Protein AF-A0A925CDX1-F1 (afdb_monomer)

Nearest PDB structures (foldseek):
  2or1-assembly1_R  TM=8.474E-01  e=9.087E-02  Phage 434
  1r69-assembly1_A  TM=7.392E-01  e=8.589E-02  Phage 434
  2cro-assembly1_A  TM=8.080E-01  e=2.366E-01  Phage 434
  2fjr-assembly1_A  TM=5.994E-01  e=5.792E-02  Eganvirus ev186
  3ivp-assembly2_C  TM=5.028E-01  e=1.786E-01  Clostridioides difficile 630

Mean predicted aligned error: 9.66 Å

Solvent-accessible surface area (backbone atoms only — not comparable to full-atom values): 6833 Å² total; per-residue (Å²): 120,76,67,62,57,54,54,53,50,52,51,51,53,43,53,50,50,28,32,50,49,51,44,55,36,44,36,86,59,52,48,59,57,54,17,68,70,60,74,46,55,37,70,57,49,47,35,30,57,72,80,50,77,67,52,70,62,60,54,50,44,48,22,64,75,67,72,42,59,62,56,32,48,63,72,66,48,77,84,81,73,74,26,49,42,57,52,51,55,53,52,56,60,72,67,53,81,78,72,73,82,74,77,78,76,77,78,76,78,82,77,86,79,136

Secondary structure (DSSP, 8-state):
-HHHHHHHHHHHHHHHHHHHHHHHHTTT--HHHHHHHH-S-HHHHHHHHHTSPPPHHHHHHHHHHTT--HHHHHH--SPPPPPHHHHHHHHHHHTS--PPPPP-----------

pLDDT: mean 86.31, std 12.96, range [53.25, 97.12]

Foldseek 3Di:
DVVVVVVVVVVVVQQVQLLVLVCQQQPPPQLVRLCVQQVHDSVLSVCSNPPHRDDPSSLVSCCVSVVNDSCCSRPVDDDRDDHPVVVVVVVVVVPDPPPPPDPPPPPPPPDDDD

Sequence (114 aa):
MPGVQVVRKNIQTMLLGIRHRLITFFEGASYRHVAGATGYHHEQVRRYLTTGKPAIDFVATVSIEFNLSLDWIIHGRGDPPLPLRARRELAMQASEPQNPPEPQREVSKGRAST

Structure (mmCIF, N/CA/C/O backbone):
data_AF-A0A925CDX1-F1
#
_entry.id   AF-A0A925CDX1-F1
#
loop_
_atom_site.group_PDB
_atom_site.id
_atom_site.type_symbol
_atom_site.label_atom_id
_atom_site.label_alt_id
_atom_site.label_comp_id
_atom_site.label_asym_id
_atom_site.label_entity_id
_atom_site.label_seq_id
_atom_site.pdbx_PDB_ins_code
_atom_site.Cartn_x
_atom_site.Cartn_y
_atom_site.Cartn_z
_atom_site.occupancy
_atom_site.B_iso_or_equiv
_atom_site.auth_seq_id
_atom_site.auth_comp_id
_atom_site.auth_asym_id
_atom_site.auth_atom_id
_atom_site.pdbx_PDB_model_num
ATOM 1 N N . MET A 1 1 ? 21.403 -7.287 -27.548 1.00 56.25 1 MET A N 1
ATOM 2 C CA . MET A 1 1 ? 19.930 -7.392 -27.680 1.00 56.25 1 MET A CA 1
ATOM 3 C C . MET A 1 1 ? 19.263 -6.132 -27.120 1.00 56.25 1 MET A C 1
ATOM 5 O O . MET A 1 1 ? 19.049 -6.063 -25.912 1.00 56.25 1 MET A O 1
ATOM 9 N N . PRO A 1 2 ? 18.968 -5.119 -27.954 1.00 67.88 2 PRO A N 1
ATOM 10 C CA . PRO A 1 2 ? 18.390 -3.841 -27.508 1.00 67.88 2 PRO A CA 1
ATOM 11 C C . PRO A 1 2 ? 17.014 -3.985 -26.825 1.00 67.88 2 PRO A C 1
ATOM 13 O O . PRO A 1 2 ? 16.711 -3.235 -25.901 1.00 67.88 2 PRO A O 1
ATOM 16 N N . GLY A 1 3 ? 16.221 -5.008 -27.173 1.00 70.19 3 GLY A N 1
ATOM 17 C CA . GLY A 1 3 ? 14.900 -5.249 -26.569 1.00 70.19 3 GLY A CA 1
ATOM 18 C C . GLY A 1 3 ? 14.916 -5.577 -25.067 1.00 70.19 3 GLY A C 1
ATOM 19 O O . GLY A 1 3 ? 14.000 -5.202 -24.342 1.00 70.19 3 GLY A O 1
ATOM 20 N N . VAL A 1 4 ? 15.984 -6.201 -24.556 1.00 77.69 4 VAL A N 1
ATOM 21 C CA . VAL A 1 4 ? 16.074 -6.588 -23.133 1.00 77.69 4 VAL A CA 1
ATOM 22 C C . VAL A 1 4 ? 16.222 -5.365 -22.222 1.00 77.69 4 VAL A C 1
ATOM 24 O O . VAL A 1 4 ? 15.710 -5.357 -21.102 1.00 77.69 4 VAL A O 1
ATOM 27 N N . GLN A 1 5 ? 16.895 -4.310 -22.691 1.00 76.56 5 GLN A N 1
ATOM 28 C CA . GLN A 1 5 ? 17.065 -3.086 -21.904 1.00 76.56 5 GLN A CA 1
ATOM 29 C C . GLN A 1 5 ? 15.761 -2.288 -21.795 1.00 76.56 5 GLN A C 1
ATOM 31 O O . GLN A 1 5 ? 15.445 -1.781 -20.719 1.00 76.56 5 GLN A O 1
ATOM 36 N N . VAL A 1 6 ? 14.972 -2.239 -22.873 1.00 78.81 6 VAL A N 1
ATOM 37 C CA . VAL A 1 6 ? 13.668 -1.558 -22.894 1.00 78.81 6 VAL A CA 1
ATOM 38 C C . VAL A 1 6 ? 12.701 -2.203 -21.899 1.00 78.81 6 VAL A C 1
ATOM 40 O O . VAL A 1 6 ? 12.111 -1.507 -21.075 1.00 78.81 6 VAL A O 1
ATOM 43 N N . VAL A 1 7 ? 12.604 -3.537 -21.897 1.00 80.06 7 VAL A N 1
ATOM 44 C CA . VAL A 1 7 ? 11.734 -4.270 -20.960 1.00 80.06 7 VAL A CA 1
ATOM 45 C C . VAL A 1 7 ? 12.135 -4.011 -19.504 1.00 80.06 7 VAL A C 1
ATOM 47 O O . VAL A 1 7 ? 11.278 -3.730 -18.667 1.00 80.06 7 VAL A O 1
ATOM 50 N N . ARG A 1 8 ? 13.438 -4.032 -19.191 1.00 80.00 8 ARG A N 1
ATOM 51 C CA . ARG A 1 8 ? 13.932 -3.741 -17.833 1.00 80.00 8 ARG A CA 1
ATOM 52 C C . ARG A 1 8 ? 13.573 -2.329 -17.377 1.00 80.00 8 ARG A C 1
ATOM 54 O O . ARG A 1 8 ? 13.135 -2.163 -16.238 1.00 80.00 8 ARG A O 1
ATOM 61 N N . LYS A 1 9 ? 13.724 -1.335 -18.257 1.00 81.75 9 LYS A N 1
ATOM 62 C CA . LYS A 1 9 ? 13.368 0.059 -17.969 1.00 81.75 9 LYS A CA 1
ATOM 63 C C . LYS A 1 9 ? 11.871 0.198 -17.684 1.00 81.75 9 LYS A C 1
ATOM 65 O O . LYS A 1 9 ? 11.507 0.793 -16.677 1.00 81.75 9 LYS A O 1
ATOM 70 N N . ASN A 1 10 ? 11.020 -0.432 -18.493 1.00 85.38 10 ASN A N 1
ATOM 71 C CA . ASN A 1 10 ? 9.567 -0.390 -18.306 1.00 85.38 10 ASN A CA 1
ATOM 72 C C . ASN A 1 10 ? 9.139 -1.002 -16.964 1.00 85.38 10 ASN A C 1
ATOM 74 O O . ASN A 1 10 ? 8.337 -0.410 -16.243 1.00 85.38 10 ASN A O 1
ATOM 78 N N . ILE A 1 11 ? 9.724 -2.143 -16.585 1.00 85.62 11 ILE A N 1
ATOM 79 C CA . ILE A 1 11 ? 9.458 -2.783 -15.287 1.00 85.62 11 ILE A CA 1
ATOM 80 C C . ILE A 1 11 ? 9.900 -1.876 -14.130 1.00 85.62 11 ILE A C 1
ATOM 82 O O . ILE A 1 11 ? 9.185 -1.744 -13.138 1.00 85.62 11 ILE A O 1
ATOM 86 N N . GLN A 1 12 ? 11.058 -1.220 -14.241 1.00 86.50 12 GLN A N 1
ATOM 87 C CA . GLN A 1 12 ? 11.513 -0.275 -13.217 1.00 86.50 12 GLN A CA 1
ATOM 88 C C . GLN A 1 12 ? 10.574 0.927 -13.080 1.00 86.50 12 GLN A C 1
ATOM 90 O O . GLN A 1 12 ? 10.228 1.294 -11.957 1.00 86.50 12 GLN A O 1
ATOM 95 N N . THR A 1 13 ? 10.122 1.504 -14.195 1.00 88.12 13 THR A N 1
ATOM 96 C CA . THR A 1 13 ? 9.145 2.603 -14.194 1.00 88.12 13 THR A CA 1
ATOM 97 C C . THR A 1 13 ? 7.824 2.175 -13.554 1.00 88.12 13 THR A C 1
ATOM 99 O O . THR A 1 13 ? 7.275 2.907 -12.732 1.00 88.12 13 THR A O 1
ATOM 102 N N . MET A 1 14 ? 7.345 0.967 -13.856 1.00 88.44 14 MET A N 1
ATOM 103 C CA . MET A 1 14 ? 6.129 0.410 -13.262 1.00 88.44 14 MET A CA 1
ATOM 104 C C . MET A 1 14 ? 6.259 0.230 -11.741 1.00 88.44 14 MET A C 1
ATOM 106 O O . MET A 1 14 ? 5.391 0.676 -10.993 1.00 88.44 14 MET A O 1
ATOM 110 N N . LEU A 1 15 ? 7.360 -0.364 -11.267 1.00 90.38 15 LEU A N 1
ATOM 111 C CA . LEU A 1 15 ? 7.614 -0.553 -9.832 1.00 90.38 15 LEU A CA 1
ATOM 112 C C . LEU A 1 15 ? 7.722 0.781 -9.084 1.00 90.38 15 LEU A C 1
ATOM 114 O O . LEU A 1 15 ? 7.222 0.903 -7.965 1.00 90.38 15 LEU A O 1
AT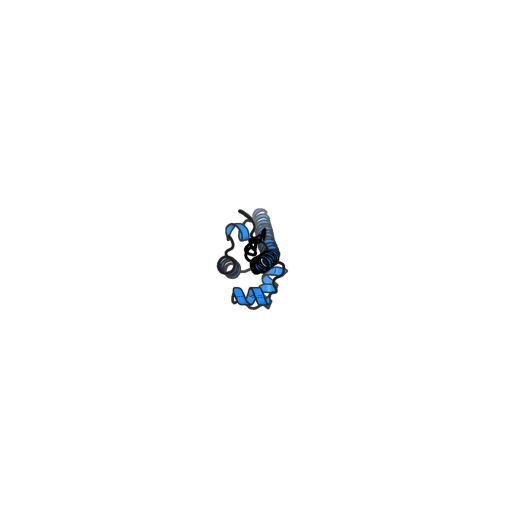OM 118 N N . LEU A 1 16 ? 8.340 1.788 -9.707 1.00 91.62 16 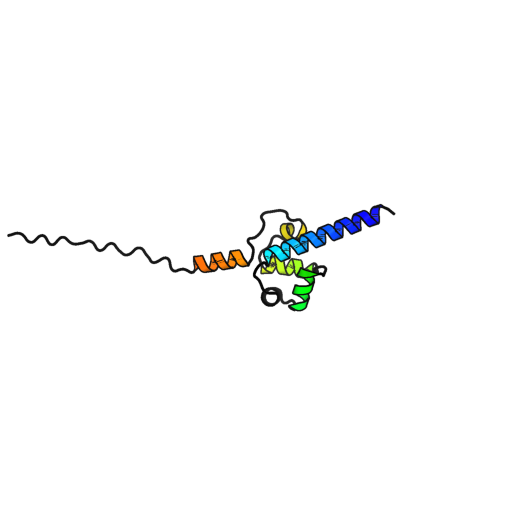LEU A N 1
ATOM 119 C CA . LEU A 1 16 ? 8.405 3.137 -9.153 1.00 91.62 16 LEU A CA 1
ATOM 120 C C . LEU A 1 16 ? 7.007 3.755 -9.024 1.00 91.62 16 LEU A C 1
ATOM 122 O O . LEU A 1 16 ? 6.707 4.353 -7.992 1.00 91.62 16 LEU A O 1
ATOM 126 N N . GLY A 1 17 ? 6.151 3.569 -10.034 1.00 93.38 17 GLY A N 1
ATOM 127 C CA . GLY A 1 17 ? 4.762 4.029 -10.020 1.00 93.38 17 GLY A CA 1
ATOM 128 C C . GLY A 1 17 ? 3.930 3.372 -8.918 1.00 93.38 17 GLY A C 1
ATOM 129 O O . GLY A 1 17 ? 3.240 4.074 -8.182 1.00 93.38 17 GLY A O 1
ATOM 130 N N . ILE A 1 18 ? 4.049 2.048 -8.754 1.00 94.69 18 ILE A N 1
ATOM 131 C CA . ILE A 1 18 ? 3.392 1.304 -7.665 1.00 94.69 18 ILE A CA 1
ATOM 132 C C . ILE A 1 18 ? 3.819 1.877 -6.316 1.00 94.69 18 ILE A C 1
ATOM 134 O O . ILE A 1 18 ? 2.977 2.239 -5.496 1.00 94.69 18 ILE A O 1
ATOM 138 N N . ARG A 1 19 ? 5.131 2.012 -6.099 1.00 94.81 19 ARG A N 1
ATOM 139 C CA . ARG A 1 19 ? 5.667 2.538 -4.843 1.00 94.81 19 ARG A CA 1
ATOM 140 C C . ARG A 1 19 ? 5.172 3.955 -4.570 1.00 94.81 19 ARG A C 1
ATOM 142 O O . ARG A 1 19 ? 4.742 4.228 -3.458 1.00 94.81 19 ARG A O 1
ATOM 149 N N . HIS A 1 20 ? 5.215 4.837 -5.567 1.00 94.62 20 HIS A N 1
ATOM 150 C CA . HIS A 1 20 ? 4.760 6.217 -5.414 1.00 94.62 20 HIS A CA 1
ATOM 151 C C . HIS A 1 20 ? 3.295 6.277 -4.969 1.00 94.62 20 HIS A C 1
ATOM 153 O O . HIS A 1 20 ? 2.995 6.924 -3.973 1.00 94.62 20 HIS A O 1
ATOM 159 N N . ARG A 1 21 ? 2.409 5.516 -5.621 1.00 95.69 21 ARG A N 1
ATOM 160 C CA . ARG A 1 21 ? 0.988 5.447 -5.251 1.00 95.69 21 ARG A CA 1
ATOM 161 C C . ARG A 1 21 ? 0.763 4.905 -3.842 1.00 95.69 21 ARG A C 1
ATOM 163 O O . ARG A 1 21 ? -0.048 5.460 -3.108 1.00 95.69 21 ARG A O 1
ATOM 170 N N . LEU A 1 22 ? 1.498 3.866 -3.444 1.00 95.81 22 LEU A N 1
ATOM 171 C CA . LEU A 1 22 ? 1.422 3.339 -2.079 1.00 95.81 22 LEU A CA 1
ATOM 172 C C . LEU A 1 22 ? 1.884 4.374 -1.043 1.00 95.81 22 LEU A C 1
ATOM 174 O O . LEU A 1 22 ? 1.218 4.536 -0.026 1.00 95.81 22 LEU A O 1
ATOM 178 N N . ILE A 1 23 ? 2.975 5.107 -1.301 1.00 95.06 23 ILE A N 1
ATOM 179 C CA . ILE A 1 23 ? 3.437 6.193 -0.416 1.00 95.06 23 ILE A CA 1
ATOM 180 C C . ILE A 1 23 ? 2.364 7.278 -0.296 1.00 95.06 23 ILE A C 1
ATOM 182 O O . ILE A 1 23 ? 2.050 7.689 0.817 1.00 95.06 23 ILE A O 1
ATOM 186 N N . THR A 1 24 ? 1.798 7.724 -1.421 1.00 94.75 24 THR A N 1
ATOM 187 C CA . THR A 1 24 ? 0.753 8.756 -1.440 1.00 94.75 24 THR A CA 1
ATOM 188 C C . THR A 1 24 ? -0.481 8.312 -0.663 1.00 94.75 24 THR A C 1
ATOM 190 O O . THR A 1 24 ? -1.020 9.075 0.130 1.00 94.75 24 THR A O 1
ATOM 193 N N . PHE A 1 25 ? -0.921 7.065 -0.836 1.00 96.44 25 PHE A N 1
ATOM 194 C CA . PHE A 1 25 ? -2.065 6.553 -0.089 1.00 96.44 25 PHE A CA 1
ATOM 195 C C . PHE A 1 25 ? -1.783 6.457 1.418 1.00 96.44 25 PHE A C 1
ATOM 197 O O . PHE A 1 25 ? -2.611 6.868 2.232 1.00 96.44 25 PHE A O 1
ATOM 204 N N . PHE A 1 26 ? -0.607 5.951 1.800 1.00 96.69 26 PHE A N 1
ATOM 205 C CA . PHE A 1 26 ? -0.198 5.802 3.200 1.00 96.69 26 PHE A CA 1
ATOM 206 C C . PHE A 1 26 ? 0.289 7.100 3.855 1.00 96.69 26 PHE A C 1
ATOM 208 O O . PHE A 1 26 ? 0.815 7.062 4.970 1.00 96.69 26 PHE A O 1
ATOM 215 N N . GLU A 1 27 ? 0.115 8.252 3.210 1.00 94.12 27 GLU A N 1
ATOM 216 C CA . GLU A 1 27 ? 0.485 9.533 3.794 1.00 94.12 27 GLU A CA 1
ATOM 217 C C . GLU A 1 27 ? -0.193 9.733 5.161 1.00 94.12 27 GLU A C 1
ATOM 219 O O . GLU A 1 27 ? -1.398 9.532 5.332 1.00 94.12 27 GLU A O 1
ATOM 224 N N . GLY A 1 28 ? 0.613 10.101 6.161 1.00 91.31 28 GLY A N 1
ATOM 225 C CA . GLY A 1 28 ? 0.178 10.274 7.550 1.00 91.31 28 GLY A CA 1
ATOM 226 C C . GLY A 1 28 ? 0.033 8.979 8.361 1.00 91.31 28 GLY A C 1
ATOM 227 O O . GLY A 1 28 ? -0.252 9.055 9.557 1.00 91.31 28 GLY A O 1
ATOM 228 N N . ALA A 1 29 ? 0.261 7.802 7.769 1.00 94.62 29 ALA A N 1
ATOM 229 C CA . ALA A 1 29 ? 0.317 6.537 8.497 1.00 94.62 29 ALA A CA 1
ATOM 230 C C . ALA A 1 29 ? 1.755 6.171 8.890 1.00 94.62 29 ALA A C 1
ATOM 232 O O . ALA A 1 29 ? 2.709 6.353 8.135 1.00 94.62 29 ALA A O 1
ATOM 233 N N . SER A 1 30 ? 1.922 5.606 10.088 1.00 95.50 30 SER A N 1
ATOM 234 C CA . SER A 1 30 ? 3.209 5.046 10.504 1.00 95.50 30 SER A CA 1
ATOM 235 C C . SER A 1 30 ? 3.413 3.652 9.904 1.00 95.50 30 SER A C 1
ATOM 237 O O . SER A 1 30 ? 2.456 2.904 9.701 1.00 95.50 30 SER A O 1
ATOM 239 N N . TYR A 1 31 ? 4.666 3.230 9.704 1.00 96.31 31 TYR A N 1
ATOM 240 C CA . TYR A 1 31 ? 4.948 1.865 9.231 1.00 96.31 31 TYR A CA 1
ATOM 241 C C . TYR A 1 31 ? 4.414 0.783 10.176 1.00 96.31 31 TYR A C 1
ATOM 243 O O . TYR A 1 31 ? 4.080 -0.307 9.728 1.00 96.31 31 TYR A O 1
ATOM 251 N N . ARG A 1 32 ? 4.300 1.084 11.478 1.00 95.81 32 ARG A N 1
ATOM 252 C CA . ARG A 1 32 ? 3.677 0.188 12.462 1.00 95.81 32 ARG A CA 1
ATOM 253 C C . ARG A 1 32 ? 2.170 0.060 12.255 1.00 95.81 32 ARG A C 1
ATOM 255 O O . ARG A 1 32 ? 1.644 -1.030 12.419 1.00 95.81 32 ARG A O 1
ATOM 262 N N . HIS A 1 33 ? 1.495 1.144 11.879 1.00 94.31 33 HIS A N 1
ATOM 263 C CA . HIS A 1 33 ? 0.069 1.109 11.558 1.00 94.31 33 HIS A CA 1
ATOM 264 C C . HIS A 1 33 ? -0.192 0.211 10.343 1.00 94.31 33 HIS A C 1
ATOM 266 O O . HIS A 1 33 ? -1.017 -0.693 10.406 1.00 94.31 33 HIS A O 1
ATOM 272 N N . VAL A 1 34 ? 0.577 0.403 9.268 1.00 95.44 34 VAL A N 1
ATOM 273 C CA . VAL A 1 34 ? 0.455 -0.413 8.049 1.00 95.44 34 VAL A CA 1
ATOM 274 C C . VAL A 1 34 ? 0.825 -1.877 8.320 1.00 95.44 34 VAL A C 1
ATOM 276 O O . VAL A 1 34 ? 0.138 -2.783 7.857 1.00 95.44 34 VAL A O 1
ATOM 279 N N . ALA A 1 35 ? 1.868 -2.126 9.116 1.00 96.44 35 ALA A N 1
ATOM 280 C CA . ALA A 1 35 ? 2.231 -3.466 9.579 1.00 96.44 35 ALA A CA 1
ATOM 281 C C . ALA A 1 35 ? 1.095 -4.149 10.355 1.00 96.44 35 ALA A C 1
ATOM 283 O O . ALA A 1 35 ? 0.819 -5.320 10.124 1.00 96.44 35 ALA A O 1
ATOM 284 N N . GLY A 1 36 ? 0.417 -3.410 11.238 1.00 96.12 36 GLY A N 1
ATOM 285 C CA . GLY A 1 36 ? -0.706 -3.928 12.017 1.00 96.12 36 GLY A CA 1
ATOM 286 C C . GLY A 1 36 ? -1.889 -4.361 11.151 1.00 96.12 36 GLY A C 1
ATOM 287 O O . GLY A 1 36 ? -2.487 -5.387 11.439 1.00 96.12 36 GLY A O 1
ATOM 288 N N . ALA A 1 37 ? -2.184 -3.621 10.079 1.00 94.06 37 ALA A N 1
ATOM 289 C CA . ALA A 1 37 ? -3.249 -3.981 9.141 1.00 94.06 37 ALA A CA 1
ATOM 290 C C . ALA A 1 37 ? -2.858 -5.152 8.226 1.00 94.06 37 ALA A C 1
ATOM 292 O O . ALA A 1 37 ? -3.648 -6.047 7.978 1.00 94.06 37 ALA A O 1
ATOM 293 N N . THR A 1 38 ? -1.622 -5.160 7.725 1.00 95.31 38 THR A N 1
ATOM 294 C CA . THR A 1 38 ? -1.191 -6.118 6.691 1.00 95.31 38 THR A CA 1
ATOM 295 C C . THR A 1 38 ? -0.584 -7.409 7.244 1.00 95.31 38 THR A C 1
ATOM 297 O O . THR A 1 38 ? -0.318 -8.331 6.482 1.00 95.31 38 THR A O 1
ATOM 300 N N . GLY A 1 39 ? -0.276 -7.478 8.542 1.00 94.50 39 GLY A N 1
ATOM 301 C CA . GLY A 1 39 ? 0.440 -8.607 9.151 1.00 94.50 39 GLY A CA 1
ATOM 302 C C . GLY A 1 39 ? 1.938 -8.671 8.815 1.00 94.50 39 GLY A C 1
ATOM 303 O O . GLY A 1 39 ? 2.651 -9.542 9.314 1.00 94.50 39 GLY A O 1
ATOM 304 N N . TYR A 1 40 ? 2.455 -7.741 8.008 1.00 96.31 40 TYR A N 1
ATOM 305 C CA . TYR A 1 40 ? 3.875 -7.660 7.671 1.00 96.31 40 TYR A CA 1
ATOM 306 C C . TYR A 1 40 ? 4.689 -6.992 8.779 1.00 96.31 40 TYR A C 1
ATOM 308 O O . TYR A 1 40 ? 4.221 -6.109 9.491 1.00 96.31 40 TYR A O 1
ATOM 316 N N . HIS A 1 41 ? 5.976 -7.330 8.879 1.00 96.81 41 HIS A N 1
ATOM 317 C CA . HIS A 1 41 ? 6.866 -6.637 9.807 1.00 96.81 41 HIS A CA 1
ATOM 318 C C . HIS A 1 41 ? 7.098 -5.176 9.372 1.00 96.81 41 HIS A C 1
ATOM 320 O O . HIS A 1 41 ? 7.372 -4.899 8.204 1.00 96.81 41 HIS A O 1
ATOM 326 N N . HIS A 1 42 ? 7.078 -4.231 10.317 1.00 96.75 42 HIS A N 1
ATOM 327 C CA . HIS A 1 42 ? 7.201 -2.790 10.038 1.00 96.75 42 HIS A CA 1
ATOM 328 C C . HIS A 1 42 ? 8.468 -2.404 9.252 1.00 96.75 42 HIS A C 1
ATOM 330 O O . HIS A 1 42 ? 8.419 -1.521 8.400 1.00 96.75 42 HIS A O 1
ATOM 336 N N . GLU A 1 43 ? 9.595 -3.086 9.478 1.00 97.00 43 GLU A N 1
ATOM 337 C CA . GLU A 1 43 ? 10.817 -2.878 8.682 1.00 97.00 43 GLU A CA 1
ATOM 338 C C . GLU A 1 43 ? 10.672 -3.379 7.232 1.00 97.00 43 GLU A C 1
ATOM 340 O O . GLU A 1 43 ? 11.229 -2.774 6.317 1.00 97.00 43 GLU A O 1
ATOM 345 N N . GLN A 1 44 ? 9.892 -4.438 6.985 1.00 96.06 44 GLN A N 1
ATOM 346 C CA . GLN A 1 44 ? 9.592 -4.888 5.619 1.00 96.06 44 GLN A CA 1
ATOM 347 C C . GLN A 1 44 ? 8.710 -3.869 4.899 1.00 96.06 44 GLN A C 1
ATOM 349 O O . GLN A 1 44 ? 9.017 -3.479 3.773 1.00 96.06 44 GLN A O 1
ATOM 354 N N . VAL A 1 45 ? 7.682 -3.362 5.585 1.00 96.69 45 VAL A N 1
ATOM 355 C CA . VAL A 1 45 ? 6.817 -2.291 5.073 1.00 96.69 45 VAL A CA 1
ATOM 356 C C . VAL A 1 45 ? 7.649 -1.054 4.726 1.00 96.69 45 VAL A C 1
ATOM 358 O O . VAL A 1 45 ? 7.567 -0.552 3.605 1.00 96.69 45 VAL A O 1
ATOM 361 N N . ARG A 1 46 ? 8.523 -0.598 5.638 1.00 96.25 46 ARG A N 1
ATOM 362 C CA . ARG A 1 46 ? 9.435 0.526 5.377 1.00 96.25 46 ARG A CA 1
ATOM 363 C C . ARG A 1 46 ? 10.276 0.280 4.128 1.00 96.25 46 ARG A C 1
ATOM 365 O O . ARG A 1 46 ? 10.398 1.174 3.291 1.00 96.25 46 ARG A O 1
ATOM 372 N N . ARG A 1 47 ? 10.857 -0.915 3.977 1.00 95.31 47 ARG A N 1
ATOM 373 C CA . ARG A 1 47 ? 11.662 -1.264 2.797 1.00 95.31 47 ARG A CA 1
ATOM 374 C C . ARG A 1 47 ? 10.835 -1.195 1.521 1.00 95.31 47 ARG A C 1
ATOM 376 O O . ARG A 1 47 ? 11.275 -0.539 0.584 1.00 95.31 47 ARG A O 1
ATOM 383 N N . TYR A 1 48 ? 9.649 -1.796 1.480 1.00 95.06 48 TYR A N 1
ATOM 384 C CA . TYR A 1 48 ? 8.777 -1.760 0.300 1.00 95.06 48 TYR A CA 1
ATOM 385 C C . TYR A 1 48 ? 8.350 -0.348 -0.095 1.00 95.06 48 TYR A C 1
ATOM 387 O O . TYR A 1 48 ? 8.295 -0.041 -1.286 1.00 95.06 48 TYR A O 1
ATOM 395 N N . LEU A 1 49 ? 8.120 0.524 0.885 1.00 93.62 49 LEU A N 1
ATOM 396 C CA . LEU A 1 49 ? 7.703 1.899 0.630 1.00 93.62 49 LEU A CA 1
ATOM 397 C C . LEU A 1 49 ? 8.866 2.856 0.332 1.00 93.62 49 LEU A C 1
ATOM 399 O O . L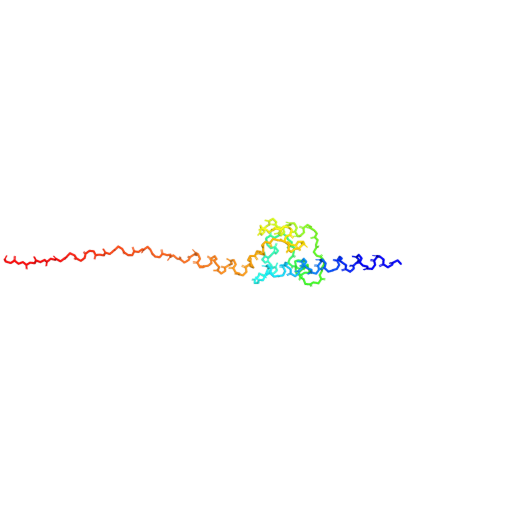EU A 1 49 ? 8.624 3.920 -0.216 1.00 93.62 49 LEU A O 1
ATOM 403 N N . THR A 1 50 ? 10.122 2.511 0.628 1.00 91.31 50 THR A N 1
ATOM 404 C CA . THR A 1 50 ? 11.261 3.438 0.443 1.00 91.31 50 THR A CA 1
ATOM 405 C C . THR A 1 50 ? 12.192 3.027 -0.693 1.00 91.31 50 THR A C 1
ATOM 407 O O . THR A 1 50 ? 12.345 3.760 -1.668 1.00 91.31 50 THR A O 1
ATOM 410 N N . THR A 1 51 ? 12.818 1.856 -0.600 1.00 87.81 51 THR A N 1
ATOM 411 C CA . THR A 1 51 ? 13.948 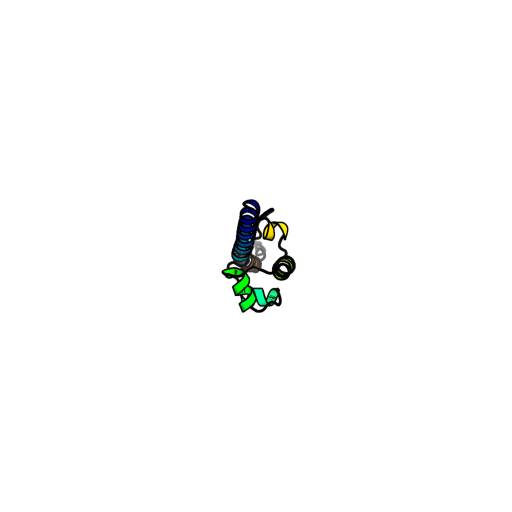1.473 -1.468 1.00 87.81 51 THR A CA 1
ATOM 412 C C . THR A 1 51 ? 13.770 0.121 -2.152 1.00 87.81 51 THR A C 1
ATOM 414 O O . THR A 1 51 ? 14.363 -0.118 -3.202 1.00 87.81 51 THR A O 1
ATOM 417 N N . GLY A 1 52 ? 12.951 -0.756 -1.582 1.00 86.19 52 GLY A N 1
ATOM 418 C CA . GLY A 1 52 ? 12.724 -2.116 -2.043 1.00 86.19 52 GLY A CA 1
ATOM 419 C C . GLY A 1 52 ? 11.719 -2.225 -3.185 1.00 86.19 52 GLY A C 1
ATOM 420 O O . GLY A 1 52 ? 11.115 -1.250 -3.631 1.00 86.19 52 GLY A O 1
ATOM 421 N N . LYS A 1 53 ? 11.542 -3.465 -3.645 1.00 89.06 53 LYS A N 1
ATOM 422 C CA . LYS A 1 53 ? 10.481 -3.859 -4.573 1.00 89.06 53 LYS A CA 1
ATOM 423 C C . LYS A 1 53 ? 9.378 -4.530 -3.754 1.00 89.06 53 LYS A C 1
ATOM 425 O O . LYS A 1 53 ? 9.686 -5.546 -3.127 1.00 89.06 53 LYS A O 1
ATOM 430 N N . PRO A 1 54 ? 8.154 -3.983 -3.713 1.00 91.88 54 PRO A N 1
ATOM 431 C CA . PRO A 1 54 ? 7.056 -4.635 -3.014 1.00 91.88 54 PRO A CA 1
ATOM 432 C C . PRO A 1 54 ? 6.783 -6.003 -3.641 1.00 91.88 54 PRO A C 1
ATOM 434 O O . PRO A 1 54 ? 6.756 -6.138 -4.866 1.00 91.88 54 PRO A O 1
ATOM 437 N N . ALA A 1 55 ? 6.614 -7.017 -2.794 1.00 92.88 55 ALA A N 1
ATOM 438 C CA . ALA A 1 55 ? 6.140 -8.319 -3.241 1.00 92.88 55 ALA A CA 1
ATOM 439 C C . ALA A 1 55 ? 4.689 -8.204 -3.728 1.00 92.88 55 ALA A C 1
ATOM 441 O O . ALA A 1 55 ? 3.934 -7.357 -3.249 1.00 92.88 55 ALA A O 1
ATOM 442 N N . ILE A 1 56 ? 4.292 -9.069 -4.663 1.00 93.31 56 ILE A N 1
ATOM 443 C CA . ILE A 1 56 ? 2.912 -9.086 -5.162 1.00 93.31 56 ILE A CA 1
ATOM 444 C C . ILE A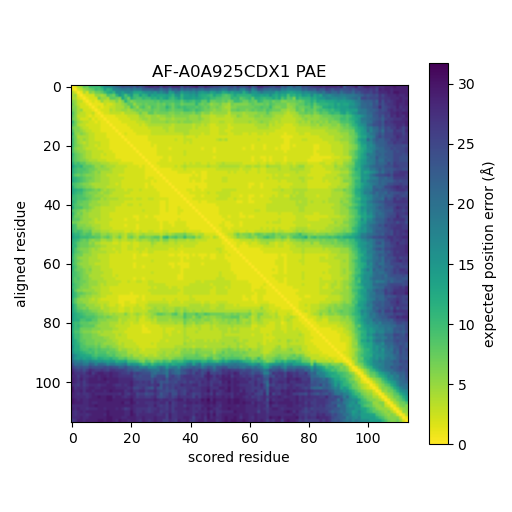 1 56 ? 1.909 -9.402 -4.048 1.00 93.31 56 ILE A C 1
ATOM 446 O O . ILE A 1 56 ? 0.846 -8.795 -4.008 1.00 93.31 56 ILE A O 1
ATOM 450 N N . ASP A 1 57 ? 2.294 -10.272 -3.111 1.00 95.94 57 ASP A N 1
ATOM 451 C CA . ASP A 1 57 ? 1.482 -10.625 -1.947 1.00 95.94 57 ASP A CA 1
ATOM 452 C C . ASP A 1 57 ? 1.201 -9.396 -1.074 1.00 95.94 57 ASP A C 1
ATOM 454 O O . ASP A 1 57 ? 0.049 -9.070 -0.831 1.00 95.94 57 ASP A O 1
ATOM 458 N N . PHE A 1 58 ? 2.229 -8.603 -0.752 1.00 95.88 58 PHE A N 1
ATOM 459 C CA . PHE A 1 58 ? 2.058 -7.343 -0.023 1.00 95.88 58 PHE A CA 1
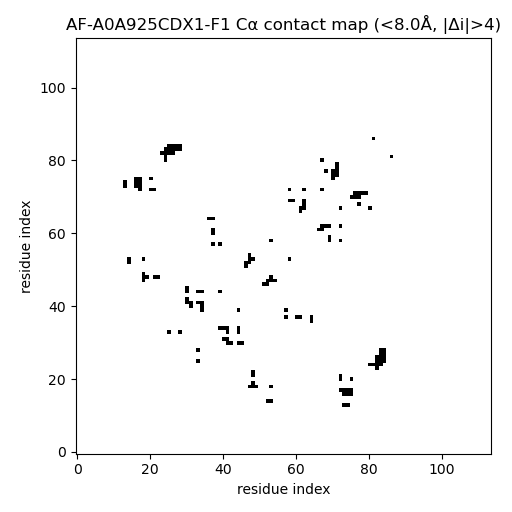ATOM 460 C C . PHE A 1 58 ? 1.091 -6.380 -0.729 1.00 95.88 58 PHE A C 1
ATOM 462 O O . PHE A 1 58 ? 0.249 -5.761 -0.083 1.00 95.88 58 PHE A O 1
ATOM 469 N N . VAL A 1 59 ? 1.191 -6.251 -2.057 1.00 95.81 59 VAL A N 1
ATOM 470 C CA . VAL A 1 59 ? 0.287 -5.393 -2.842 1.00 95.81 59 VAL A CA 1
ATOM 471 C C . VAL A 1 59 ? -1.156 -5.909 -2.787 1.00 95.81 59 VAL A C 1
ATOM 473 O O . VAL A 1 59 ? -2.079 -5.107 -2.642 1.00 95.81 59 VAL A O 1
ATOM 476 N N . ALA A 1 60 ? -1.351 -7.226 -2.869 1.00 96.25 60 ALA A N 1
ATOM 477 C CA . ALA A 1 60 ? -2.663 -7.854 -2.759 1.00 96.25 60 ALA A CA 1
ATOM 478 C C . ALA A 1 60 ? -3.260 -7.680 -1.354 1.00 96.25 60 ALA A C 1
ATOM 480 O O . ALA A 1 60 ? -4.403 -7.244 -1.235 1.00 96.25 60 ALA A O 1
ATOM 481 N N . THR A 1 61 ? -2.479 -7.914 -0.295 1.00 97.12 61 THR A N 1
ATOM 482 C CA . THR A 1 61 ? -2.910 -7.683 1.090 1.00 97.12 61 THR A CA 1
ATOM 483 C C . THR A 1 61 ? -3.328 -6.233 1.297 1.00 97.12 61 THR A C 1
ATOM 485 O O . THR A 1 61 ? -4.396 -5.971 1.833 1.00 97.12 61 THR A O 1
ATOM 488 N N . VAL A 1 62 ? -2.541 -5.267 0.812 1.00 95.94 62 VAL A N 1
ATOM 489 C CA . VAL A 1 62 ? -2.906 -3.844 0.897 1.00 95.94 62 VAL A CA 1
ATOM 490 C C . VAL A 1 62 ? -4.212 -3.545 0.153 1.00 95.94 62 VAL A C 1
ATOM 492 O O . VAL A 1 62 ? -5.030 -2.770 0.646 1.00 95.94 62 VAL A O 1
ATOM 495 N N . SER A 1 63 ? -4.424 -4.152 -1.016 1.00 96.06 63 SER A N 1
ATOM 496 C CA . SER A 1 63 ? -5.671 -4.004 -1.774 1.00 96.06 63 SER A CA 1
ATOM 497 C C . SER A 1 63 ? -6.886 -4.477 -0.974 1.00 96.06 63 SER A C 1
ATOM 499 O O . SER A 1 63 ? -7.886 -3.761 -0.926 1.00 96.06 63 SER A O 1
ATOM 501 N N . ILE A 1 64 ? -6.768 -5.616 -0.291 1.00 96.06 64 ILE A N 1
ATOM 502 C CA . ILE A 1 64 ? -7.833 -6.202 0.530 1.00 96.06 64 ILE A CA 1
ATOM 503 C C . ILE A 1 64 ? -8.073 -5.365 1.794 1.00 96.06 64 ILE A C 1
ATOM 505 O O . ILE A 1 64 ? -9.180 -4.875 2.003 1.00 96.06 64 ILE A O 1
ATOM 509 N N . GLU A 1 65 ? -7.033 -5.137 2.598 1.00 96.25 65 GLU A N 1
ATOM 510 C CA . GLU A 1 65 ? -7.147 -4.504 3.922 1.00 96.25 65 GLU A CA 1
ATOM 511 C C . GLU A 1 65 ? -7.609 -3.043 3.857 1.00 96.25 65 GLU A C 1
ATOM 513 O O . GLU A 1 65 ? -8.313 -2.555 4.740 1.00 96.25 65 GLU A O 1
ATOM 518 N N . PHE A 1 66 ? -7.233 -2.321 2.799 1.00 94.44 66 PHE A N 1
ATOM 519 C CA . PHE A 1 66 ? -7.559 -0.900 2.650 1.00 94.44 66 PHE A CA 1
ATOM 520 C C . PHE A 1 66 ? -8.660 -0.619 1.622 1.00 94.44 66 PHE A C 1
ATOM 522 O O . PHE A 1 66 ? -8.966 0.557 1.366 1.00 94.44 66 PHE A O 1
ATOM 529 N N . ASN A 1 67 ? -9.254 -1.682 1.065 1.00 94.25 67 ASN A N 1
ATOM 530 C CA . ASN A 1 67 ? -10.246 -1.643 -0.005 1.00 94.25 67 ASN A CA 1
ATOM 531 C C . ASN A 1 67 ? -9.788 -0.753 -1.175 1.00 94.25 67 ASN A C 1
ATOM 533 O O . ASN A 1 67 ? -10.426 0.245 -1.525 1.00 94.25 67 ASN A O 1
ATOM 537 N N . LEU A 1 68 ? -8.614 -1.069 -1.724 1.00 95.06 68 LEU A N 1
ATOM 538 C CA . LEU A 1 68 ? -8.011 -0.341 -2.838 1.00 95.06 68 LEU A CA 1
ATOM 539 C C . LEU A 1 68 ? -8.134 -1.122 -4.137 1.00 95.06 68 LEU A C 1
ATOM 541 O O . LEU A 1 68 ? -7.896 -2.328 -4.171 1.00 95.06 68 LEU A O 1
ATOM 545 N N . SER A 1 69 ? -8.393 -0.411 -5.234 1.00 95.38 69 SER A N 1
ATOM 546 C CA . SER A 1 69 ? -8.354 -1.001 -6.570 1.00 95.38 69 SER A CA 1
ATOM 547 C C . SER A 1 69 ? -6.936 -1.452 -6.920 1.00 95.38 69 SER A C 1
ATOM 549 O O . SER A 1 69 ? -6.001 -0.647 -6.969 1.00 95.38 69 SER A O 1
ATOM 551 N N . LEU A 1 70 ? -6.784 -2.740 -7.225 1.00 94.38 70 LEU A N 1
ATOM 552 C CA . LEU A 1 70 ? -5.521 -3.289 -7.703 1.00 94.38 70 LEU A CA 1
ATOM 553 C C . LEU A 1 70 ? -5.101 -2.647 -9.038 1.00 94.38 70 LEU A C 1
ATOM 555 O O . LEU A 1 70 ? -3.916 -2.397 -9.252 1.00 94.38 70 LEU A O 1
ATOM 559 N N . ASP A 1 71 ? -6.062 -2.305 -9.903 1.00 94.62 71 ASP A N 1
ATOM 560 C CA . ASP A 1 71 ? -5.794 -1.621 -11.174 1.00 94.62 71 ASP A CA 1
ATOM 561 C C . ASP A 1 71 ? -5.253 -0.200 -10.948 1.00 94.62 71 ASP A C 1
ATOM 563 O O . ASP A 1 71 ? -4.314 0.236 -11.622 1.00 94.62 71 ASP A O 1
ATOM 567 N N . TRP A 1 72 ? -5.749 0.486 -9.914 1.00 95.50 72 TRP A N 1
ATOM 568 C CA . TRP A 1 72 ? -5.178 1.760 -9.491 1.00 95.50 72 TRP A CA 1
ATOM 569 C C . TRP A 1 72 ? -3.764 1.582 -8.931 1.00 95.50 72 TRP A C 1
ATOM 571 O O . TRP A 1 72 ? -2.847 2.293 -9.341 1.00 95.50 72 TRP A O 1
ATOM 581 N N . ILE A 1 73 ? -3.527 0.600 -8.055 1.00 95.31 73 ILE A N 1
ATOM 582 C CA . ILE A 1 73 ? -2.190 0.390 -7.476 1.00 95.31 73 ILE A CA 1
ATOM 583 C C . ILE A 1 73 ? -1.166 0.048 -8.566 1.00 95.31 73 ILE A C 1
ATOM 585 O O . ILE A 1 73 ? -0.065 0.606 -8.575 1.00 95.31 73 ILE A O 1
ATOM 589 N N . ILE A 1 74 ? -1.511 -0.841 -9.498 1.00 93.75 74 ILE A N 1
ATOM 590 C CA . ILE A 1 74 ? -0.587 -1.376 -10.504 1.00 93.75 74 ILE A CA 1
ATOM 591 C C . ILE A 1 74 ? -0.429 -0.422 -11.691 1.00 93.75 74 ILE A C 1
ATOM 593 O O . ILE A 1 74 ? 0.701 -0.111 -12.083 1.00 93.75 74 ILE A O 1
ATOM 597 N N . HIS A 1 75 ? -1.533 0.091 -12.231 1.00 92.50 75 HIS A N 1
ATOM 598 C CA . HIS A 1 75 ? -1.539 0.876 -13.468 1.00 92.50 75 HIS A CA 1
ATOM 599 C C . HIS A 1 75 ? -1.841 2.362 -13.255 1.00 92.50 75 HIS A C 1
ATOM 601 O O . HIS A 1 75 ? -1.596 3.155 -14.161 1.00 92.50 75 HIS A O 1
ATOM 607 N N . GLY A 1 76 ? -2.328 2.765 -12.079 1.00 92.31 76 GLY A N 1
ATOM 608 C CA . GLY A 1 76 ? -2.773 4.139 -11.828 1.00 92.31 76 GLY A CA 1
ATOM 609 C C . GLY A 1 76 ? -4.081 4.487 -12.536 1.00 92.31 76 GLY A C 1
ATOM 610 O O . GLY A 1 76 ? -4.315 5.658 -12.813 1.00 92.31 76 GLY A O 1
ATOM 611 N N . ARG A 1 77 ? -4.897 3.486 -12.881 1.00 92.25 77 ARG A N 1
ATOM 612 C CA . ARG A 1 77 ? -6.189 3.668 -13.552 1.00 92.25 77 ARG A CA 1
ATOM 613 C C . ARG A 1 77 ? -7.336 3.647 -12.543 1.00 92.25 77 ARG A C 1
ATOM 615 O O . ARG A 1 77 ? -7.275 2.920 -11.555 1.00 92.25 77 ARG A O 1
ATOM 622 N N . GLY A 1 78 ? -8.385 4.414 -12.827 1.00 90.62 78 GLY A N 1
ATOM 623 C CA . GLY A 1 78 ? -9.524 4.611 -11.928 1.00 90.62 78 GLY A CA 1
ATOM 624 C C . GLY A 1 78 ? -9.311 5.753 -10.935 1.00 90.62 78 GLY A C 1
ATOM 625 O O . GLY A 1 78 ? -8.289 6.444 -10.975 1.00 90.62 78 GLY A O 1
ATOM 626 N N . ASP A 1 79 ? -10.290 5.948 -10.054 1.00 88.81 79 ASP A N 1
ATOM 627 C CA . ASP A 1 79 ? -10.274 7.057 -9.106 1.00 88.81 79 ASP A CA 1
ATOM 628 C C . ASP A 1 79 ? -9.225 6.838 -8.009 1.00 88.81 79 ASP A C 1
ATOM 630 O O . ASP A 1 79 ? -9.185 5.766 -7.389 1.00 88.81 79 ASP A O 1
ATOM 634 N N . PRO A 1 80 ? -8.360 7.834 -7.743 1.00 90.31 80 PRO A N 1
ATOM 635 C CA . PRO A 1 80 ? -7.403 7.730 -6.663 1.00 90.31 80 PRO A CA 1
ATOM 636 C C . PRO A 1 80 ? -8.133 7.695 -5.315 1.00 90.31 80 PRO A C 1
ATOM 638 O O . PRO A 1 80 ? -8.979 8.551 -5.044 1.00 90.31 80 PRO A O 1
ATOM 641 N N . PRO A 1 81 ? -7.801 6.735 -4.436 1.00 93.25 81 PRO A N 1
ATOM 642 C CA . PRO A 1 81 ? -8.347 6.703 -3.095 1.00 93.25 81 PRO A CA 1
ATOM 643 C C . PRO A 1 81 ? -7.880 7.935 -2.317 1.00 93.25 81 PRO A C 1
ATOM 645 O O . PRO A 1 81 ? -6.751 8.405 -2.473 1.00 93.25 81 PRO A O 1
ATOM 648 N N . LEU A 1 82 ? -8.730 8.414 -1.410 1.00 93.31 82 LEU A N 1
ATOM 649 C CA . LEU A 1 82 ? -8.320 9.418 -0.435 1.00 93.31 82 LEU A CA 1
ATOM 650 C C . LEU A 1 82 ? -7.151 8.882 0.412 1.00 93.31 82 LEU A C 1
ATOM 652 O O . LEU A 1 82 ? -7.255 7.755 0.913 1.00 93.31 82 LEU A O 1
ATOM 656 N N . PRO A 1 83 ? -6.082 9.674 0.622 1.00 95.00 83 PRO A N 1
ATOM 657 C CA . PRO A 1 83 ? -4.997 9.308 1.524 1.00 95.00 83 PRO A CA 1
ATOM 658 C C . PRO A 1 83 ? -5.506 8.979 2.930 1.00 95.00 83 PRO A C 1
ATOM 660 O O . PRO A 1 83 ? -6.508 9.541 3.390 1.00 95.00 83 PRO A O 1
ATOM 663 N N . LEU A 1 84 ? -4.797 8.106 3.649 1.00 92.94 84 LEU A N 1
ATOM 664 C CA . LEU A 1 84 ? -5.195 7.690 4.998 1.00 92.94 84 LEU A CA 1
ATOM 665 C C . LEU A 1 84 ? -5.328 8.868 5.965 1.00 92.94 84 LEU A C 1
ATOM 667 O O . LEU A 1 84 ? -6.254 8.886 6.778 1.00 92.94 84 LEU A O 1
ATOM 671 N N . ARG A 1 85 ? -4.455 9.873 5.849 1.00 93.38 85 ARG A N 1
ATOM 672 C CA . ARG A 1 85 ? -4.588 11.131 6.588 1.00 93.38 85 ARG A CA 1
ATOM 673 C C . ARG A 1 85 ? -5.954 11.790 6.370 1.00 93.38 85 ARG A C 1
ATOM 675 O O . ARG A 1 85 ? -6.648 12.057 7.345 1.00 93.38 85 ARG A O 1
ATOM 682 N N . ALA A 1 86 ? -6.353 11.998 5.115 1.00 92.56 86 ALA A N 1
ATOM 683 C CA . ALA A 1 86 ? -7.618 12.648 4.773 1.00 92.56 86 ALA A CA 1
ATOM 684 C C . ALA A 1 86 ? -8.825 11.825 5.250 1.00 92.56 86 ALA A C 1
ATOM 686 O O . ALA A 1 86 ? -9.775 12.369 5.808 1.00 92.56 86 ALA A O 1
ATOM 687 N N . ARG A 1 87 ? -8.765 10.491 5.116 1.00 92.00 87 ARG A N 1
ATOM 688 C CA . ARG A 1 87 ? -9.795 9.586 5.660 1.00 92.00 87 ARG A CA 1
ATOM 689 C C . ARG A 1 87 ? -9.957 9.751 7.170 1.00 92.00 87 ARG A C 1
ATOM 691 O O . ARG A 1 87 ? -11.077 9.767 7.672 1.00 92.00 87 ARG A O 1
ATOM 698 N N . ARG A 1 88 ? -8.845 9.885 7.894 1.00 89.00 88 ARG A N 1
ATOM 699 C CA . ARG A 1 88 ? -8.852 10.074 9.345 1.00 89.00 88 ARG A CA 1
ATOM 700 C C . ARG A 1 88 ? -9.433 11.433 9.738 1.00 89.00 88 ARG A C 1
ATOM 702 O O . ARG A 1 88 ? -10.198 11.495 10.691 1.00 89.00 88 ARG A O 1
ATOM 709 N N . GLU A 1 89 ? -9.092 12.493 9.010 1.00 91.25 89 GLU A N 1
ATOM 710 C CA . GLU A 1 89 ? -9.647 13.839 9.219 1.00 91.25 89 GLU A CA 1
ATOM 711 C C . GLU A 1 89 ? -11.174 13.851 9.015 1.00 91.25 89 GLU A C 1
ATOM 713 O O . GLU A 1 89 ? -11.901 14.336 9.881 1.00 91.25 89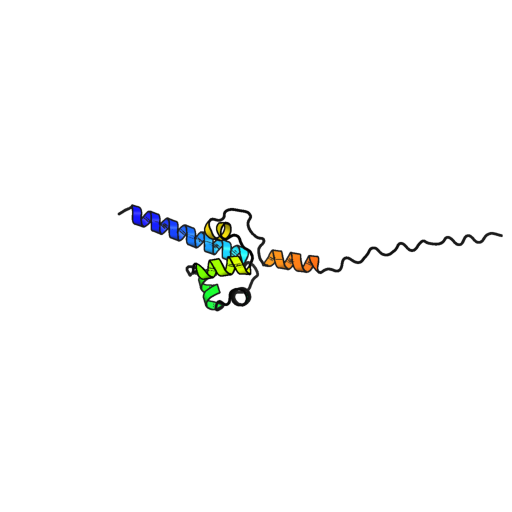 GLU A O 1
ATOM 718 N N . LEU A 1 90 ? -11.674 13.221 7.945 1.00 89.69 90 LEU A N 1
ATOM 719 C CA . LEU A 1 90 ? -13.116 13.072 7.693 1.00 89.69 90 LEU A CA 1
ATOM 720 C C . LEU A 1 90 ? -13.823 12.260 8.784 1.00 89.69 90 LEU A C 1
ATOM 722 O O . LEU A 1 90 ? -14.918 12.618 9.209 1.00 89.69 90 LEU A O 1
ATOM 726 N N . ALA A 1 91 ? -13.194 11.184 9.263 1.00 87.38 91 ALA A N 1
ATOM 727 C CA . ALA A 1 91 ? -13.748 10.379 10.347 1.00 87.38 91 ALA A CA 1
ATOM 728 C C . ALA A 1 91 ? -13.866 11.176 11.658 1.00 87.38 91 ALA A C 1
ATOM 730 O O . ALA A 1 91 ? -14.850 11.010 12.373 1.00 87.38 91 ALA A O 1
ATOM 731 N N . MET A 1 92 ? -12.907 12.065 11.953 1.00 88.00 92 MET A N 1
ATOM 732 C CA . MET A 1 9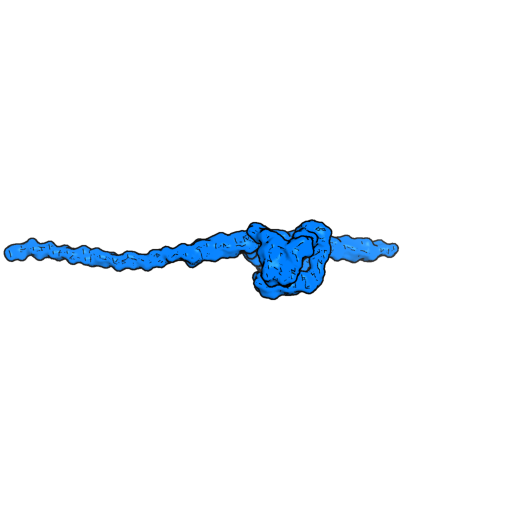2 ? -12.986 12.945 13.126 1.00 88.00 92 MET A CA 1
ATOM 733 C C . MET A 1 92 ? -14.129 13.961 13.007 1.00 88.00 92 MET A C 1
ATOM 735 O O . MET A 1 92 ? -14.864 14.153 13.973 1.00 88.00 92 MET A O 1
ATOM 739 N N . GLN A 1 93 ? -14.322 14.559 11.829 1.00 86.19 93 GLN A N 1
ATOM 740 C CA . GLN A 1 93 ? -15.426 15.498 11.579 1.00 86.19 93 GLN A CA 1
ATOM 741 C C . GLN A 1 93 ? -16.795 14.812 11.665 1.00 86.19 93 GLN A C 1
ATOM 743 O O . GLN A 1 93 ? -17.733 15.358 12.233 1.00 86.19 93 GLN A O 1
ATOM 748 N N . ALA A 1 94 ? -16.908 13.584 11.151 1.00 81.75 94 ALA A N 1
ATOM 749 C CA . ALA A 1 94 ? -18.147 12.809 11.214 1.00 81.75 94 ALA A CA 1
ATOM 750 C C . ALA A 1 94 ? -18.521 12.370 12.643 1.00 81.75 94 ALA A C 1
ATOM 752 O O . ALA A 1 94 ? -19.681 12.062 12.904 1.00 81.75 94 ALA A O 1
ATOM 753 N N . SER A 1 95 ? -17.551 12.326 13.564 1.00 73.69 95 SER A N 1
ATOM 754 C CA . SER A 1 95 ? -17.778 11.994 14.976 1.00 73.69 95 SER A CA 1
ATOM 755 C C . SER A 1 95 ? -18.167 13.189 15.856 1.00 73.69 95 SER A C 1
ATOM 757 O O . SER A 1 95 ? -18.403 13.005 17.050 1.00 73.69 95 SER A O 1
ATOM 759 N N . GLU A 1 96 ? -18.251 14.400 15.299 1.00 71.38 96 GLU A N 1
ATOM 760 C CA . GLU A 1 96 ? -18.729 15.575 16.027 1.00 71.38 96 GLU A CA 1
ATOM 761 C C . GLU A 1 96 ? -20.259 15.471 16.200 1.00 71.38 96 GLU A C 1
ATOM 763 O O . GLU A 1 96 ? -20.978 15.349 15.203 1.00 71.38 96 GLU A O 1
ATOM 768 N N . PRO A 1 97 ? -20.799 15.449 17.436 1.00 59.94 97 PRO A N 1
ATOM 769 C CA . PRO A 1 97 ? -22.231 15.298 17.647 1.00 59.94 97 PRO A CA 1
ATOM 770 C C . PRO A 1 97 ? -22.947 16.527 17.094 1.00 59.94 97 PRO A C 1
ATOM 772 O O . PRO A 1 97 ? -22.896 17.614 17.670 1.00 59.94 97 PRO A O 1
ATOM 775 N N . GLN A 1 98 ? -23.633 16.344 15.970 1.00 58.41 98 GLN A N 1
ATOM 776 C CA . GLN A 1 98 ? -24.565 17.322 15.440 1.00 58.41 98 GLN A CA 1
ATOM 777 C C . GLN A 1 98 ? -25.682 17.489 16.478 1.00 58.41 98 GLN A C 1
ATOM 779 O O . GLN A 1 98 ? -26.556 16.635 16.620 1.00 58.41 98 GLN A O 1
ATOM 784 N N . ASN A 1 99 ? -25.577 18.550 17.281 1.00 66.88 99 ASN A N 1
ATOM 785 C CA . ASN A 1 99 ? -26.527 18.875 18.338 1.00 66.88 99 ASN A CA 1
ATOM 786 C C . ASN A 1 99 ? -27.929 18.937 17.700 1.00 66.88 99 ASN A C 1
ATOM 788 O O . ASN A 1 99 ? -28.088 19.663 16.710 1.00 66.88 99 ASN A O 1
ATOM 792 N N . PRO A 1 100 ? -28.926 18.160 18.170 1.00 70.44 100 PRO A N 1
ATOM 793 C CA . PRO A 1 100 ? -30.266 18.236 17.606 1.00 70.44 100 PRO A CA 1
ATOM 794 C C . PRO A 1 100 ? -30.765 19.684 17.712 1.00 70.44 100 PRO A C 1
ATOM 796 O O . PRO A 1 100 ? -30.457 20.351 18.704 1.00 70.44 100 PRO A O 1
ATOM 799 N N . PRO A 1 101 ? -31.494 20.200 16.704 1.00 67.25 101 PRO A N 1
ATOM 800 C CA . PRO A 1 101 ? -32.012 21.559 16.761 1.00 67.25 101 PRO A CA 1
ATOM 801 C C . PRO A 1 101 ? -32.826 21.717 18.046 1.00 67.25 101 PRO A C 1
ATOM 803 O O . PRO A 1 101 ? -33.760 20.949 18.287 1.00 67.25 101 PRO A O 1
ATOM 806 N N . GLU A 1 102 ? -32.428 22.677 18.887 1.00 70.25 102 GLU A N 1
ATOM 807 C CA . GLU A 1 102 ? -33.139 23.006 20.120 1.00 70.25 102 GLU A CA 1
ATOM 808 C C . GLU A 1 102 ? -34.623 23.203 19.776 1.00 70.25 102 GLU A C 1
ATOM 810 O O . GLU A 1 102 ? -34.931 23.985 18.865 1.00 70.25 102 GLU A O 1
ATOM 815 N N . PRO A 1 103 ? -35.558 22.500 20.445 1.00 67.81 103 PRO A N 1
ATOM 816 C CA . PRO A 1 103 ? -36.972 22.732 20.217 1.00 67.81 103 PRO A CA 1
ATOM 817 C C . PRO A 1 103 ? -37.245 24.195 20.552 1.00 67.81 103 PRO A C 1
ATOM 819 O O . PRO A 1 103 ? -37.026 24.631 21.685 1.00 67.81 103 PRO A O 1
ATOM 822 N N . GLN A 1 104 ? -37.673 24.962 19.547 1.00 64.62 104 GLN A N 1
ATOM 823 C CA . GLN A 1 104 ? -38.033 26.362 19.711 1.00 64.62 104 GLN A CA 1
ATOM 824 C C . GLN A 1 104 ? -39.066 26.439 20.834 1.00 64.62 104 GLN A C 1
ATOM 826 O O . GLN A 1 104 ? -40.204 26.002 20.668 1.00 64.62 104 GLN A O 1
ATOM 831 N N . ARG A 1 105 ? -38.653 26.936 22.006 1.00 60.62 105 ARG A N 1
ATOM 832 C CA . ARG A 1 105 ? -39.571 27.201 23.111 1.00 60.62 105 ARG A CA 1
ATOM 833 C C . ARG A 1 105 ? -40.581 28.215 22.601 1.00 60.62 105 ARG A C 1
ATOM 835 O O . ARG A 1 105 ? -40.259 29.392 22.453 1.00 60.62 105 ARG A O 1
ATOM 842 N N . GLU A 1 106 ? -41.783 27.734 22.312 1.00 57.00 106 GLU A N 1
ATOM 843 C CA . GLU A 1 106 ? -42.957 28.546 22.039 1.00 57.00 106 GLU A CA 1
ATOM 844 C C . GLU A 1 106 ? -43.132 29.497 23.227 1.00 57.00 106 GLU A C 1
ATOM 846 O O . GLU A 1 106 ? -43.545 29.107 24.323 1.00 57.00 106 GLU A O 1
ATOM 851 N N . VAL A 1 107 ? -42.725 30.753 23.040 1.00 61.16 107 VAL A N 1
ATOM 852 C CA . VAL A 1 107 ? -42.935 31.814 24.020 1.00 61.16 107 VAL A CA 1
ATOM 853 C C . VAL A 1 107 ? -44.434 32.065 24.054 1.00 61.16 107 VAL A C 1
ATOM 855 O O . VAL A 1 107 ? -44.979 32.853 23.281 1.00 61.16 107 VAL A O 1
ATOM 858 N N . SER A 1 108 ? -45.102 31.347 24.951 1.00 59.09 108 SER A N 1
ATOM 859 C CA . SER A 1 108 ? -46.497 31.555 25.299 1.00 59.09 108 SER A CA 1
ATOM 860 C C . SER A 1 108 ? -46.635 32.982 25.823 1.00 59.09 108 SER A C 1
ATOM 862 O O . SER A 1 108 ? -46.291 33.285 26.965 1.00 59.09 108 SER A O 1
ATOM 864 N N . LYS A 1 109 ? -47.103 33.888 24.960 1.00 60.66 109 LYS A N 1
ATOM 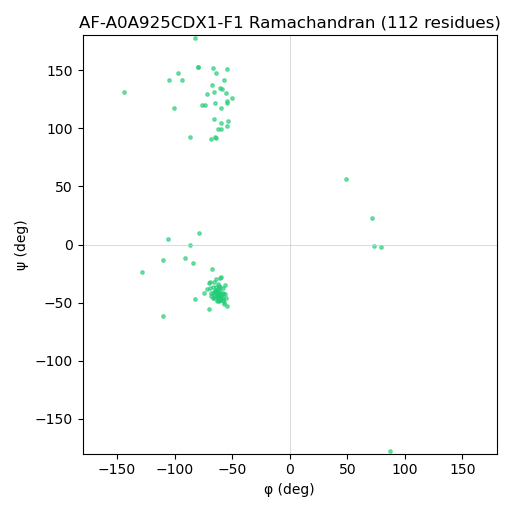865 C CA . LYS A 1 109 ? -47.533 35.234 25.340 1.00 60.66 109 LYS A CA 1
ATOM 866 C C . LYS A 1 109 ? -48.745 35.102 26.263 1.00 60.66 109 LYS A C 1
ATOM 868 O O . LYS A 1 109 ? -49.883 35.073 25.804 1.00 60.66 109 LYS A O 1
ATOM 873 N N . GLY A 1 110 ? -48.493 35.042 27.567 1.00 53.84 110 GLY A N 1
ATOM 874 C CA . GLY A 1 110 ? -49.499 35.276 28.597 1.00 53.84 110 GLY A CA 1
ATOM 875 C C . GLY A 1 110 ? -49.962 36.728 28.528 1.00 53.84 110 GLY A C 1
ATOM 876 O O . GLY A 1 110 ? -49.338 37.621 29.094 1.00 53.84 110 GLY A O 1
ATOM 877 N N . ARG A 1 111 ? -51.036 36.976 27.777 1.00 53.25 111 ARG A N 1
ATOM 878 C CA . ARG A 1 111 ? -51.727 38.264 27.726 1.00 53.25 111 ARG A CA 1
ATOM 879 C C . ARG A 1 111 ? -52.752 38.274 28.859 1.00 53.25 111 ARG A C 1
ATOM 881 O O . ARG A 1 111 ? -53.863 37.791 28.686 1.00 53.25 111 ARG A O 1
ATOM 888 N N . ALA A 1 112 ? -52.363 38.787 30.023 1.00 53.97 112 ALA A N 1
ATOM 889 C CA . ALA A 1 112 ? -53.320 39.168 31.053 1.00 53.97 112 ALA A CA 1
ATOM 890 C C . ALA A 1 112 ? -53.971 40.495 30.633 1.00 53.97 112 ALA A C 1
ATOM 892 O O . ALA A 1 112 ? -53.287 41.496 30.404 1.00 53.97 112 ALA A O 1
ATOM 893 N N . SER A 1 113 ? -55.288 40.500 30.471 1.00 57.28 113 SER A N 1
ATOM 894 C CA . SER A 1 113 ? -56.087 41.717 30.388 1.00 57.28 113 SER A CA 1
ATOM 895 C C . SER A 1 113 ? -57.424 41.475 31.071 1.00 57.28 113 SER A C 1
ATOM 897 O O . SER A 1 113 ? -58.101 40.501 30.746 1.00 57.28 113 SER A O 1
ATOM 899 N N . THR A 1 114 ? -57.736 42.443 31.936 1.00 58.22 114 THR A N 1
ATOM 900 C CA . THR A 1 114 ? -59.016 42.767 32.580 1.00 58.22 114 THR A CA 1
ATOM 901 C C . THR A 1 114 ? -59.320 42.061 33.893 1.00 58.22 114 THR A C 1
ATOM 903 O O . THR A 1 114 ? -59.449 40.822 33.915 1.00 58.22 114 THR A O 1
#

Radius of gyration: 25.26 Å; Cα contacts (8 Å, |Δi|>4): 84; chains: 1; bounding box: 79×53×60 Å